Protein AF-A0A016XP16-F1 (afdb_monomer)

Structure (mmCIF, N/CA/C/O backbone):
data_AF-A0A016XP16-F1
#
_entry.id   AF-A0A016XP16-F1
#
loop_
_atom_site.group_PDB
_atom_site.id
_atom_site.type_symbol
_atom_site.label_atom_id
_atom_site.label_alt_id
_atom_site.label_comp_id
_atom_site.label_asym_id
_atom_site.label_entity_id
_atom_site.label_seq_id
_atom_site.pdbx_PDB_ins_code
_atom_site.Cartn_x
_atom_site.Cartn_y
_atom_site.Cartn_z
_atom_site.occupancy
_atom_site.B_iso_or_equiv
_atom_site.auth_seq_id
_atom_site.auth_comp_id
_atom_site.auth_asym_id
_atom_site.auth_atom_id
_atom_site.pdbx_PDB_model_num
ATOM 1 N N . MET A 1 1 ? 33.875 29.511 -21.854 1.00 37.03 1 MET A N 1
ATOM 2 C CA . MET A 1 1 ? 33.669 28.521 -20.773 1.00 37.03 1 MET A CA 1
ATOM 3 C C . MET A 1 1 ? 32.585 27.538 -21.221 1.00 37.03 1 MET A C 1
ATOM 5 O O . MET A 1 1 ? 31.411 27.873 -21.187 1.00 37.03 1 MET A O 1
ATOM 9 N N . LYS A 1 2 ? 32.975 26.387 -21.791 1.00 32.31 2 LYS A N 1
ATOM 10 C CA . LYS A 1 2 ? 32.042 25.373 -22.322 1.00 32.31 2 LYS A CA 1
ATOM 11 C C . LYS A 1 2 ? 31.479 24.552 -21.154 1.00 32.31 2 LYS A C 1
ATOM 13 O O . LYS A 1 2 ? 32.249 23.881 -20.474 1.00 32.31 2 LYS A O 1
ATOM 18 N N . ARG A 1 3 ? 30.160 24.594 -20.927 1.00 34.72 3 ARG A N 1
ATOM 19 C CA . ARG A 1 3 ? 29.467 23.642 -20.042 1.00 34.72 3 ARG A CA 1
ATOM 20 C C . ARG A 1 3 ? 29.520 22.267 -20.716 1.00 34.72 3 ARG A C 1
ATOM 22 O O . ARG A 1 3 ? 28.928 22.078 -21.775 1.00 34.72 3 ARG A O 1
ATOM 29 N N . ARG A 1 4 ? 30.324 21.353 -20.163 1.00 36.62 4 ARG A N 1
ATOM 30 C CA . ARG A 1 4 ? 30.391 19.947 -20.587 1.00 36.62 4 ARG A CA 1
ATOM 31 C C . ARG A 1 4 ? 29.059 19.278 -20.256 1.00 36.62 4 ARG A C 1
ATOM 33 O O . ARG A 1 4 ? 28.559 19.435 -19.147 1.00 36.62 4 ARG A O 1
ATOM 40 N N . GLY A 1 5 ? 28.510 18.585 -21.251 1.00 45.31 5 GLY A N 1
ATOM 41 C CA . GLY A 1 5 ? 27.232 17.892 -21.190 1.00 45.31 5 GLY A CA 1
ATOM 42 C C . GLY A 1 5 ? 27.186 16.870 -20.062 1.00 45.31 5 GLY A C 1
ATOM 43 O O . GLY A 1 5 ? 28.070 16.024 -19.940 1.00 45.31 5 GLY A O 1
ATOM 44 N N . LYS A 1 6 ? 26.130 16.967 -19.264 1.00 43.94 6 LYS A N 1
ATOM 45 C CA . LYS A 1 6 ? 25.770 16.021 -18.217 1.00 43.94 6 LYS A CA 1
ATOM 46 C C . LYS A 1 6 ? 24.285 15.714 -18.399 1.00 43.94 6 LYS A C 1
ATOM 48 O O . LYS A 1 6 ? 23.486 16.209 -17.632 1.00 43.94 6 LYS A O 1
ATOM 53 N N . ASP A 1 7 ? 23.906 15.066 -19.506 1.00 52.09 7 ASP A N 1
ATOM 54 C CA . ASP A 1 7 ? 22.475 15.011 -19.878 1.00 52.09 7 ASP A CA 1
ATOM 55 C C . ASP A 1 7 ? 22.020 13.802 -20.720 1.00 52.09 7 ASP A C 1
ATOM 57 O O . ASP A 1 7 ? 20.904 13.809 -21.232 1.00 52.09 7 ASP A O 1
ATOM 61 N N . LYS A 1 8 ? 22.823 12.740 -20.879 1.00 39.62 8 LYS A N 1
ATOM 62 C CA . LYS A 1 8 ? 22.335 11.522 -21.568 1.00 39.62 8 LYS A CA 1
ATOM 63 C C . LYS A 1 8 ? 22.544 10.224 -20.794 1.00 39.62 8 LYS A C 1
ATOM 65 O O . LYS A 1 8 ? 21.588 9.480 -20.647 1.00 39.62 8 LYS A O 1
ATOM 70 N N . LEU A 1 9 ? 23.731 10.004 -20.226 1.00 36.38 9 LEU A N 1
ATOM 71 C CA . LEU A 1 9 ? 24.032 8.756 -19.512 1.00 36.38 9 LEU A CA 1
ATOM 72 C C . LEU A 1 9 ? 23.280 8.614 -18.171 1.00 36.38 9 LEU A C 1
ATOM 74 O O . LEU A 1 9 ? 22.873 7.515 -17.820 1.00 36.38 9 LEU A O 1
ATOM 78 N N . ASP A 1 10 ? 23.057 9.720 -17.447 1.00 44.06 10 ASP A N 1
ATOM 79 C CA . ASP A 1 10 ? 22.345 9.703 -16.153 1.00 44.06 10 ASP A CA 1
ATOM 80 C C . ASP A 1 10 ? 20.847 9.366 -16.314 1.00 44.06 10 ASP A C 1
ATOM 82 O O . ASP A 1 10 ? 20.270 8.731 -15.442 1.00 44.06 10 ASP A O 1
ATOM 86 N N . ARG A 1 11 ? 20.220 9.721 -17.449 1.00 39.50 11 ARG A N 1
ATOM 87 C CA . ARG A 1 11 ? 18.807 9.380 -17.717 1.00 39.50 11 ARG A CA 1
ATOM 88 C C . ARG A 1 11 ? 18.615 7.909 -18.085 1.00 39.50 11 ARG A C 1
ATOM 90 O O . ARG A 1 11 ? 17.642 7.307 -17.659 1.00 39.50 11 ARG A O 1
ATOM 97 N N . GLU A 1 12 ? 19.558 7.323 -18.824 1.00 39.59 12 GLU A N 1
ATOM 98 C CA . GLU A 1 12 ? 19.512 5.896 -19.183 1.00 39.59 12 GLU A CA 1
ATOM 99 C C . GLU A 1 12 ? 19.673 4.968 -17.963 1.00 39.59 12 GLU A C 1
ATOM 101 O O . GLU A 1 12 ? 19.218 3.828 -17.999 1.00 39.59 12 GLU A O 1
ATOM 106 N N . LEU A 1 13 ? 20.299 5.444 -16.878 1.00 41.03 13 LEU A N 1
ATOM 107 C CA . LEU A 1 13 ? 20.457 4.689 -15.629 1.00 41.03 13 LEU A CA 1
ATOM 108 C C . LEU A 1 13 ? 19.234 4.787 -14.702 1.00 41.03 13 LEU A C 1
ATOM 110 O O . LEU A 1 13 ? 18.922 3.794 -14.042 1.00 41.03 13 LEU A O 1
ATOM 114 N N . ASP A 1 14 ? 18.537 5.930 -14.676 1.00 50.56 14 ASP A N 1
ATOM 115 C CA . ASP A 1 14 ? 17.273 6.092 -13.934 1.00 50.56 14 ASP A CA 1
ATOM 116 C C . ASP A 1 14 ? 16.141 5.238 -14.543 1.00 50.56 14 ASP A C 1
ATOM 118 O O . ASP A 1 14 ? 15.340 4.663 -13.806 1.00 50.56 14 ASP A O 1
ATOM 122 N N . ASP A 1 15 ? 16.124 5.062 -15.870 1.00 52.34 15 ASP A N 1
ATOM 123 C CA . ASP A 1 15 ? 15.113 4.259 -16.581 1.00 52.34 15 ASP A CA 1
ATOM 124 C C . ASP A 1 15 ? 15.332 2.730 -16.468 1.00 52.34 15 ASP A C 1
ATOM 126 O O . ASP A 1 15 ? 14.487 1.948 -16.903 1.00 52.34 15 ASP A O 1
ATOM 130 N N . ALA A 1 16 ? 16.446 2.271 -15.882 1.00 63.06 16 ALA A N 1
ATOM 131 C CA . ALA A 1 16 ? 16.818 0.850 -15.821 1.00 63.06 16 ALA A CA 1
ATOM 132 C C . ALA A 1 16 ? 16.452 0.147 -14.496 1.00 63.06 16 ALA A C 1
ATOM 134 O O . ALA A 1 16 ? 16.812 -1.022 -14.288 1.00 63.06 16 ALA A O 1
ATOM 135 N N . TYR A 1 17 ? 15.805 0.850 -13.560 1.00 68.50 17 TYR A N 1
ATOM 136 C CA . TYR A 1 17 ? 15.398 0.267 -12.284 1.00 68.50 17 TYR A CA 1
ATOM 137 C C . TYR A 1 17 ? 14.015 -0.385 -12.395 1.00 68.50 17 TYR A C 1
ATOM 139 O O . TYR A 1 17 ? 12.982 0.277 -12.334 1.00 68.50 17 TYR A O 1
ATOM 147 N N . GLU A 1 18 ? 14.004 -1.712 -12.499 1.00 77.38 18 GLU A N 1
ATOM 148 C CA . GLU A 1 18 ? 12.781 -2.512 -12.441 1.00 77.38 18 GLU A CA 1
ATOM 149 C C . GLU A 1 18 ? 12.634 -3.188 -11.074 1.00 77.38 18 GLU A C 1
ATOM 151 O O . GLU A 1 18 ? 13.570 -3.820 -10.564 1.00 77.38 18 GLU A O 1
ATOM 156 N N . VAL A 1 19 ? 11.442 -3.055 -10.487 1.00 77.69 19 VAL A N 1
ATOM 157 C CA . VAL A 1 19 ? 11.081 -3.682 -9.211 1.00 77.69 19 VAL A CA 1
ATOM 158 C C . VAL A 1 19 ? 10.713 -5.148 -9.437 1.00 77.69 19 VAL A C 1
ATOM 160 O O . VAL A 1 19 ? 9.814 -5.476 -10.207 1.00 77.69 19 VAL A O 1
ATOM 163 N N . ASP A 1 20 ? 11.370 -6.030 -8.696 1.00 79.00 20 ASP A N 1
ATOM 164 C CA . ASP A 1 20 ? 10.959 -7.406 -8.471 1.00 79.00 20 ASP A CA 1
ATOM 165 C C . ASP A 1 20 ? 9.806 -7.422 -7.456 1.00 79.00 20 ASP A C 1
ATOM 167 O O . ASP A 1 20 ? 9.987 -7.293 -6.239 1.00 79.00 20 ASP A O 1
ATOM 171 N N . TRP A 1 21 ? 8.587 -7.555 -7.976 1.00 76.06 21 TRP A N 1
ATOM 172 C CA . TRP A 1 21 ? 7.370 -7.530 -7.169 1.00 76.06 21 TRP A CA 1
ATOM 173 C C . TRP A 1 21 ? 7.256 -8.722 -6.213 1.00 76.06 21 TRP A C 1
ATOM 175 O O . TRP A 1 21 ? 6.687 -8.564 -5.137 1.00 76.06 21 TRP A O 1
ATOM 185 N N . GLY A 1 22 ? 7.858 -9.876 -6.527 1.00 74.50 22 GLY A N 1
ATOM 186 C CA . GLY A 1 22 ? 7.893 -11.017 -5.604 1.00 74.50 22 GLY A CA 1
ATOM 187 C C . GLY A 1 22 ? 8.722 -10.700 -4.357 1.00 74.50 22 GLY A C 1
ATOM 188 O O . GLY A 1 22 ? 8.297 -10.931 -3.224 1.00 74.50 22 GLY A O 1
ATOM 189 N N . LYS A 1 23 ? 9.876 -10.054 -4.547 1.00 80.44 23 LYS A N 1
ATOM 190 C CA . LYS A 1 23 ? 10.697 -9.547 -3.438 1.00 80.44 23 LYS A CA 1
ATOM 191 C C . LYS A 1 23 ? 10.004 -8.448 -2.640 1.00 80.44 23 LYS A C 1
ATOM 193 O O . LYS A 1 23 ? 10.123 -8.420 -1.415 1.00 80.44 23 LYS A O 1
ATOM 198 N N . PHE A 1 24 ? 9.265 -7.560 -3.304 1.00 83.31 24 PHE A N 1
ATOM 199 C CA . PHE A 1 24 ? 8.444 -6.561 -2.620 1.00 83.31 24 PHE A CA 1
ATOM 200 C C . PHE A 1 24 ? 7.399 -7.221 -1.711 1.00 83.31 24 PHE A C 1
ATOM 202 O O . PHE A 1 24 ? 7.320 -6.897 -0.524 1.00 83.31 24 PHE A O 1
ATOM 209 N N . LEU A 1 25 ? 6.654 -8.197 -2.235 1.00 78.06 25 LEU A N 1
ATOM 210 C CA . LEU A 1 25 ? 5.671 -8.952 -1.460 1.00 78.06 25 LEU A CA 1
ATOM 211 C C . LEU A 1 25 ? 6.312 -9.673 -0.272 1.00 78.06 25 LEU A C 1
ATOM 213 O O . LEU A 1 25 ? 5.764 -9.636 0.833 1.00 78.06 25 LEU A O 1
ATOM 217 N N . PHE A 1 26 ? 7.494 -10.264 -0.464 1.00 80.50 26 PHE A N 1
ATOM 218 C CA . PHE A 1 26 ? 8.262 -10.872 0.618 1.00 80.50 26 PHE A CA 1
ATOM 219 C C . PHE A 1 26 ? 8.615 -9.856 1.712 1.00 80.50 26 PHE A C 1
ATOM 221 O O . PHE A 1 26 ? 8.282 -10.090 2.870 1.00 80.50 26 PHE A O 1
ATOM 228 N N . VAL A 1 27 ? 9.189 -8.697 1.360 1.00 84.94 27 VAL A N 1
ATOM 229 C CA . VAL A 1 27 ? 9.515 -7.615 2.315 1.00 84.94 27 VAL A CA 1
ATOM 230 C C . VAL A 1 27 ? 8.292 -7.204 3.131 1.00 84.94 27 VAL A C 1
ATOM 232 O O . VAL A 1 27 ? 8.361 -7.110 4.361 1.00 84.94 27 VAL A O 1
ATOM 235 N N . VAL A 1 28 ? 7.160 -6.990 2.457 1.00 84.25 28 VAL A N 1
ATOM 236 C CA . VAL A 1 28 ? 5.909 -6.632 3.124 1.00 84.25 28 VAL A CA 1
ATOM 237 C C . VAL A 1 28 ? 5.506 -7.753 4.084 1.00 84.25 28 VAL A C 1
ATOM 239 O O . VAL A 1 28 ? 5.314 -7.479 5.267 1.00 84.25 28 VAL A O 1
ATOM 242 N N . LYS A 1 29 ? 5.439 -9.015 3.648 1.00 80.25 29 LYS A N 1
ATOM 243 C CA . LYS A 1 29 ? 5.023 -10.161 4.486 1.00 80.25 29 LYS A CA 1
ATOM 244 C C . LYS A 1 29 ? 5.955 -10.418 5.676 1.00 80.25 29 LYS A C 1
ATOM 246 O O . LYS A 1 29 ? 5.475 -10.717 6.770 1.00 80.25 29 LYS A O 1
ATOM 251 N N . SER A 1 30 ? 7.264 -10.245 5.499 1.00 83.12 30 SER A N 1
ATOM 252 C CA . SER A 1 30 ? 8.263 -10.451 6.553 1.00 83.12 30 SER A CA 1
ATOM 253 C C . SER A 1 30 ? 8.125 -9.459 7.710 1.00 83.12 30 SER A C 1
ATOM 255 O O . SER A 1 30 ? 8.479 -9.795 8.842 1.00 83.12 30 SER A O 1
ATOM 257 N N . LYS A 1 31 ? 7.562 -8.260 7.486 1.00 83.88 31 LYS A N 1
ATOM 258 C CA . LYS A 1 31 ? 7.278 -7.313 8.575 1.00 83.88 31 LYS A CA 1
ATOM 259 C C . LYS A 1 31 ? 6.189 -7.877 9.497 1.00 83.88 31 LYS A C 1
ATOM 261 O O . LYS A 1 31 ? 5.002 -7.855 9.173 1.00 83.88 31 LYS A O 1
ATOM 266 N N . GLY A 1 32 ? 6.610 -8.351 10.670 1.00 76.12 32 GLY A N 1
ATOM 267 C CA . GLY A 1 32 ? 5.724 -8.889 11.706 1.00 76.12 32 GLY A CA 1
ATOM 268 C C . GLY A 1 32 ? 5.196 -10.300 11.429 1.00 76.12 32 GLY A C 1
ATOM 269 O O . GLY A 1 32 ? 4.220 -10.689 12.060 1.00 76.12 32 GLY A O 1
ATOM 270 N N . ASN A 1 33 ? 5.816 -11.042 10.498 1.00 71.31 33 ASN A N 1
ATOM 271 C CA . ASN A 1 33 ? 5.434 -12.408 10.110 1.00 71.31 33 ASN A CA 1
ATOM 272 C C . ASN A 1 33 ? 3.925 -12.563 9.842 1.00 71.31 33 ASN A C 1
ATOM 274 O O . ASN A 1 33 ? 3.250 -13.436 10.392 1.00 71.31 33 ASN A O 1
ATOM 278 N N . ARG A 1 34 ? 3.376 -11.640 9.049 1.00 72.31 34 ARG A N 1
ATOM 279 C CA . ARG A 1 34 ? 1.931 -11.533 8.836 1.00 72.31 34 ARG A CA 1
ATOM 280 C C . ARG A 1 34 ? 1.429 -12.542 7.797 1.00 72.31 34 ARG A C 1
ATOM 282 O O . ARG A 1 34 ? 2.106 -12.757 6.788 1.00 72.31 34 ARG A O 1
ATOM 289 N N . PRO A 1 35 ? 0.224 -13.112 7.988 1.00 68.12 35 PRO A N 1
ATOM 290 C CA . PRO A 1 35 ? -0.439 -13.858 6.928 1.00 68.12 35 PRO A CA 1
ATOM 291 C C . PRO A 1 35 ? -0.804 -12.918 5.769 1.00 68.12 35 PRO A C 1
ATOM 293 O O . PRO A 1 35 ? -0.899 -11.698 5.940 1.00 68.12 35 PRO A O 1
ATOM 296 N N . LEU A 1 36 ? -1.027 -13.489 4.583 1.00 65.19 36 LEU A N 1
ATOM 297 C CA . LEU A 1 36 ? -1.683 -12.760 3.496 1.00 65.19 36 LEU A CA 1
ATOM 298 C C . LEU A 1 36 ? -3.070 -12.292 3.959 1.00 65.19 36 LEU A C 1
ATOM 300 O O . LEU A 1 36 ? -3.715 -12.949 4.780 1.00 65.19 36 LEU A O 1
ATOM 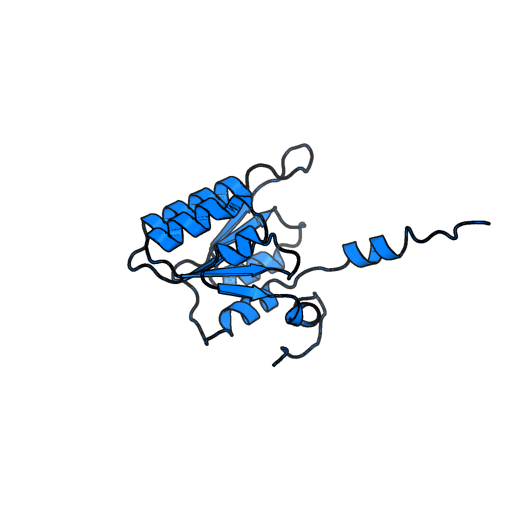304 N N . ALA A 1 37 ? -3.514 -11.141 3.450 1.00 60.75 37 ALA A N 1
ATOM 305 C CA . ALA A 1 37 ? -4.883 -10.692 3.672 1.00 60.75 37 ALA A CA 1
ATOM 306 C C . ALA A 1 37 ? -5.866 -11.767 3.184 1.00 60.75 37 ALA A C 1
ATOM 308 O O . ALA A 1 37 ? -5.543 -12.534 2.281 1.00 60.75 37 ALA A O 1
ATOM 309 N N . GLN A 1 38 ? -7.081 -11.790 3.738 1.00 56.62 38 GLN A N 1
ATOM 310 C CA . GLN A 1 38 ? -8.131 -12.697 3.260 1.00 56.62 38 GLN A CA 1
ATOM 311 C C . GLN A 1 38 ? -8.426 -12.490 1.760 1.00 56.62 38 GLN A C 1
ATOM 313 O O . GLN A 1 38 ? -8.800 -13.437 1.079 1.00 56.62 38 GLN A O 1
ATOM 318 N N . VAL A 1 39 ? -8.214 -11.265 1.256 1.00 58.00 39 VAL A N 1
ATOM 319 C CA . VAL A 1 39 ? -8.268 -10.905 -0.167 1.00 58.00 39 VAL A CA 1
ATOM 320 C C . VAL A 1 39 ? -7.111 -9.938 -0.472 1.00 58.00 39 VAL A C 1
ATOM 322 O O . VAL A 1 39 ? -7.268 -8.724 -0.308 1.00 58.00 39 VAL A O 1
ATOM 325 N N . PRO A 1 40 ? -5.914 -10.429 -0.828 1.00 64.31 40 PRO A N 1
ATOM 326 C CA . PRO A 1 40 ? -4.803 -9.566 -1.197 1.00 64.31 40 PRO A CA 1
ATOM 327 C C . PRO A 1 40 ? -4.991 -9.116 -2.651 1.00 64.31 40 PRO A C 1
ATOM 329 O O . PRO A 1 40 ? -5.158 -9.954 -3.529 1.00 64.31 40 PRO A O 1
ATOM 332 N N . VAL A 1 41 ? -5.014 -7.805 -2.913 1.00 63.59 41 VAL A N 1
ATOM 333 C CA . VAL A 1 41 ? -5.305 -7.26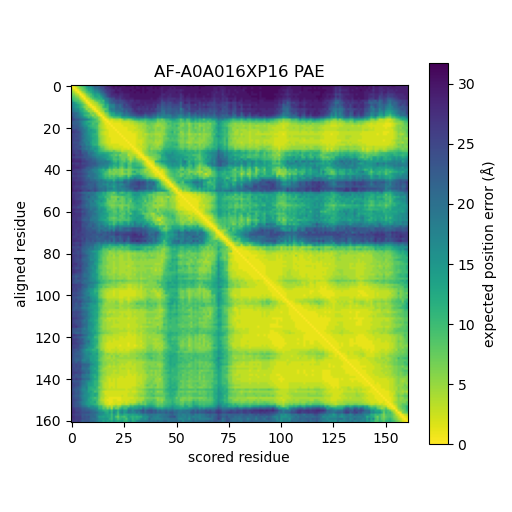4 -4.256 1.00 63.59 41 VAL A CA 1
ATOM 334 C C . VAL A 1 41 ? -4.141 -6.434 -4.752 1.00 63.59 41 VAL A C 1
ATOM 336 O O . VAL A 1 41 ? -3.656 -5.555 -4.037 1.00 63.59 41 VAL A O 1
ATOM 339 N N . LEU A 1 42 ? -3.707 -6.717 -5.977 1.00 65.38 42 LEU A N 1
ATOM 340 C CA . LEU A 1 42 ? -2.679 -5.949 -6.662 1.00 65.38 42 LEU A CA 1
ATOM 341 C C . LEU A 1 42 ? -3.278 -5.270 -7.893 1.00 65.38 42 LEU A C 1
ATOM 343 O O . LEU A 1 42 ? -3.902 -5.919 -8.733 1.00 65.38 42 LEU A O 1
ATOM 347 N N . TYR A 1 43 ? -3.048 -3.964 -7.997 1.00 63.56 43 TYR A N 1
ATOM 348 C CA . TYR A 1 43 ? -3.432 -3.155 -9.148 1.00 63.56 43 TYR A CA 1
ATOM 349 C C . TYR A 1 43 ? -2.190 -2.890 -9.985 1.00 63.56 43 TYR A C 1
ATOM 351 O O . TYR A 1 43 ? -1.129 -2.564 -9.449 1.00 63.56 43 TYR A O 1
ATOM 359 N N . GLY A 1 44 ? -2.325 -3.015 -11.298 1.00 59.19 44 GLY A N 1
ATOM 360 C CA . GLY A 1 44 ? -1.261 -2.665 -12.225 1.00 59.19 44 GLY A CA 1
ATOM 361 C C . GLY A 1 44 ? -1.792 -2.323 -13.603 1.00 59.19 44 GLY A C 1
ATOM 362 O O . GLY A 1 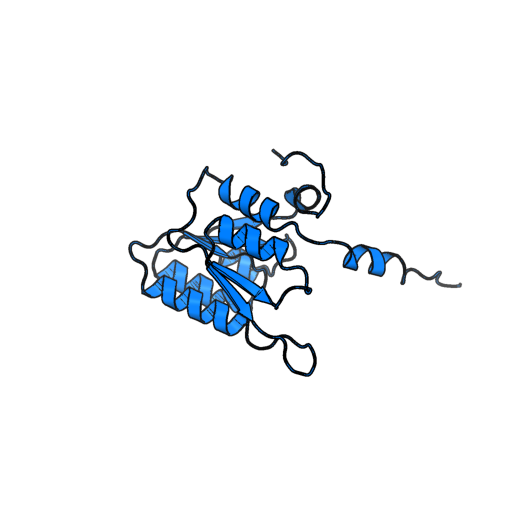44 ? -2.860 -2.786 -14.015 1.00 59.19 44 GLY A O 1
ATOM 363 N N . SER A 1 45 ? -1.022 -1.524 -14.341 1.00 53.84 45 SER A N 1
ATOM 364 C CA . SER A 1 45 ? -1.250 -1.387 -15.775 1.00 53.84 45 SER A CA 1
ATOM 365 C C . SER A 1 45 ? -0.805 -2.654 -16.501 1.00 53.84 45 SER A C 1
ATOM 367 O O . SER A 1 45 ? 0.108 -3.354 -16.052 1.00 53.84 45 SER A O 1
ATOM 369 N N . ARG A 1 46 ? -1.495 -2.969 -17.608 1.00 52.44 46 ARG A N 1
ATOM 370 C CA . ARG A 1 46 ? -1.249 -4.171 -18.416 1.00 52.44 46 ARG A CA 1
ATOM 371 C C . ARG A 1 46 ? 0.267 -4.389 -18.622 1.00 52.44 46 ARG A C 1
ATOM 373 O O . ARG A 1 46 ? 0.941 -3.451 -19.063 1.00 52.44 46 ARG A O 1
ATOM 380 N N . PRO A 1 47 ? 0.810 -5.580 -18.315 1.00 51.38 47 PRO A N 1
ATOM 381 C CA . PRO A 1 47 ? 2.241 -5.824 -18.443 1.00 51.38 47 PRO A CA 1
ATOM 382 C C . PRO A 1 47 ? 2.741 -5.790 -19.885 1.00 51.38 47 PRO A C 1
ATOM 384 O O . PRO A 1 47 ? 1.943 -5.890 -20.825 1.00 51.38 47 PRO A O 1
ATOM 387 N N . PRO A 1 48 ? 4.075 -5.745 -20.069 1.00 46.31 48 PRO A N 1
ATOM 388 C CA . PRO A 1 48 ? 4.696 -6.284 -21.272 1.00 46.31 48 PRO A CA 1
ATOM 389 C C . PRO A 1 48 ? 4.139 -7.693 -21.565 1.00 46.31 48 PRO A C 1
ATOM 391 O O . PRO A 1 48 ? 3.702 -8.374 -20.642 1.00 46.31 48 PRO A O 1
ATOM 394 N N . PRO A 1 49 ? 4.160 -8.173 -22.816 1.00 47.72 49 PRO A N 1
ATOM 395 C CA . PRO A 1 49 ? 3.570 -9.462 -23.200 1.00 47.72 49 PRO A CA 1
ATOM 396 C C . PRO A 1 49 ? 4.054 -10.697 -22.406 1.00 47.72 49 PRO A C 1
ATOM 398 O O . PRO A 1 49 ? 3.455 -11.763 -22.530 1.00 47.72 49 PRO A O 1
ATOM 401 N N . GLU A 1 50 ? 5.090 -10.575 -21.572 1.00 51.41 50 GLU A N 1
ATOM 402 C CA . GLU A 1 50 ? 5.572 -11.640 -20.692 1.00 51.41 50 GLU A CA 1
ATOM 403 C C . GLU A 1 50 ? 4.885 -11.612 -19.306 1.00 51.41 50 GLU A C 1
ATOM 405 O O . GLU A 1 50 ? 5.277 -10.910 -18.375 1.00 51.41 50 GLU A O 1
ATOM 410 N N . ASP A 1 51 ? 3.838 -12.432 -19.190 1.00 56.16 51 ASP A N 1
ATOM 411 C CA . ASP A 1 51 ? 2.854 -12.577 -18.095 1.00 56.16 51 ASP A CA 1
ATOM 412 C C . ASP A 1 51 ? 3.367 -13.350 -16.850 1.00 56.16 51 ASP A C 1
ATOM 414 O O . ASP A 1 51 ? 2.624 -13.644 -15.913 1.00 56.16 51 ASP A O 1
ATOM 418 N N . THR A 1 52 ? 4.655 -13.705 -16.792 1.00 59.38 52 THR A N 1
ATOM 419 C CA . THR A 1 52 ? 5.176 -14.609 -15.743 1.00 59.38 52 THR A CA 1
ATOM 420 C C . THR A 1 52 ? 5.162 -13.996 -14.338 1.00 59.38 52 THR A C 1
ATOM 422 O O . THR A 1 52 ? 4.994 -14.717 -13.355 1.00 59.38 52 THR A O 1
ATOM 425 N N . ILE A 1 53 ? 5.285 -12.669 -14.226 1.00 62.38 53 ILE A N 1
ATOM 426 C CA . ILE A 1 53 ? 5.227 -11.941 -12.949 1.00 62.38 53 ILE A CA 1
ATOM 427 C C . ILE A 1 53 ? 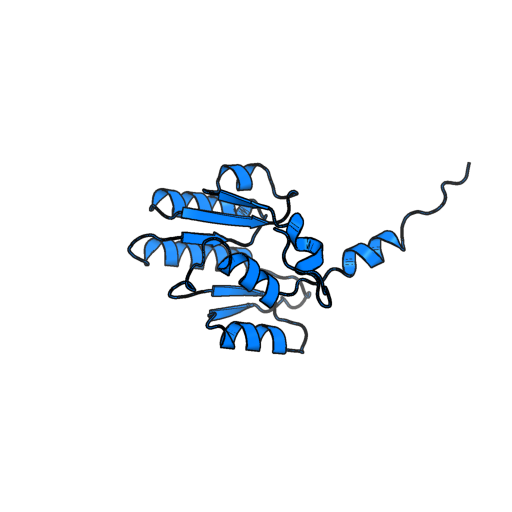3.815 -11.999 -12.360 1.00 62.38 53 ILE A C 1
ATOM 429 O O . ILE A 1 53 ? 3.643 -12.339 -11.192 1.00 62.38 53 ILE A O 1
ATOM 433 N N . TRP A 1 54 ? 2.794 -11.715 -13.167 1.00 65.81 54 TRP A N 1
ATOM 434 C CA . TRP A 1 54 ? 1.406 -11.716 -12.703 1.00 65.81 54 TRP A CA 1
ATOM 435 C C . TRP A 1 54 ? 0.907 -13.114 -12.418 1.00 65.81 54 TRP A C 1
ATOM 437 O O . TRP A 1 54 ? 0.152 -13.296 -11.468 1.00 65.81 54 TRP A O 1
ATOM 447 N N . GLN A 1 55 ? 1.372 -14.101 -13.185 1.00 64.38 55 GLN A N 1
ATOM 448 C CA . GLN A 1 55 ? 1.074 -15.489 -12.884 1.00 64.38 55 GLN A CA 1
ATOM 449 C C . GLN A 1 55 ? 1.622 -15.890 -11.513 1.00 64.38 55 GLN A C 1
ATOM 451 O O . GLN A 1 55 ? 0.865 -16.406 -10.703 1.00 64.38 55 GLN A O 1
ATOM 456 N N . ARG A 1 56 ? 2.875 -15.541 -11.192 1.00 65.38 56 ARG A N 1
ATOM 457 C CA . ARG A 1 56 ? 3.437 -15.786 -9.852 1.00 65.38 56 ARG A CA 1
ATOM 458 C C . ARG A 1 56 ? 2.657 -15.078 -8.748 1.00 65.38 56 ARG A C 1
ATOM 460 O O . ARG A 1 56 ? 2.427 -15.657 -7.696 1.00 65.38 56 ARG A O 1
ATOM 467 N N . ILE A 1 57 ? 2.221 -13.845 -8.990 1.00 65.62 57 ILE A N 1
ATOM 468 C CA . ILE A 1 57 ? 1.430 -13.072 -8.024 1.00 65.62 57 ILE A CA 1
ATOM 469 C C . ILE A 1 57 ? 0.059 -13.727 -7.787 1.00 65.62 57 ILE A C 1
ATOM 471 O O . ILE A 1 57 ? -0.380 -13.839 -6.642 1.00 65.62 57 ILE A O 1
ATOM 475 N N . ARG A 1 58 ? -0.589 -14.229 -8.846 1.00 68.81 58 ARG A N 1
ATOM 476 C CA . ARG A 1 58 ? -1.817 -15.033 -8.737 1.00 68.81 58 ARG A CA 1
ATOM 477 C C . ARG A 1 58 ? -1.571 -16.349 -7.995 1.00 68.81 58 ARG A C 1
ATOM 479 O O . ARG A 1 58 ? -2.356 -16.688 -7.116 1.00 68.81 58 ARG A O 1
ATOM 486 N N . ASP A 1 59 ? -0.475 -17.048 -8.291 1.00 69.19 59 ASP A N 1
ATOM 487 C CA . ASP A 1 59 ? -0.093 -18.304 -7.627 1.00 69.19 59 ASP A CA 1
ATOM 488 C C . ASP A 1 59 ? 0.199 -18.093 -6.124 1.00 69.19 59 ASP A C 1
ATOM 490 O O . ASP A 1 59 ? -0.041 -18.982 -5.308 1.00 69.19 59 ASP A O 1
ATOM 494 N N . GLU A 1 60 ? 0.649 -16.895 -5.734 1.00 65.38 60 GLU A N 1
ATOM 495 C CA . GLU A 1 60 ? 0.782 -16.471 -4.332 1.00 65.38 60 GLU A CA 1
ATOM 496 C C . GLU A 1 60 ? -0.554 -16.090 -3.660 1.00 65.38 60 GLU A C 1
ATOM 498 O O . GLU A 1 60 ? -0.574 -15.808 -2.460 1.00 65.38 60 GLU A O 1
ATOM 503 N N . GLY A 1 61 ? -1.669 -16.112 -4.398 1.00 63.53 61 GLY A N 1
ATOM 504 C CA . GLY A 1 61 ? -3.029 -15.917 -3.887 1.00 63.53 61 GLY A CA 1
ATOM 505 C C . GLY A 1 61 ? -3.594 -14.504 -4.037 1.00 63.53 61 GLY A C 1
ATOM 506 O O . GLY A 1 61 ? -4.605 -14.202 -3.404 1.00 63.53 61 GLY A O 1
ATOM 507 N N . PHE A 1 62 ? -2.965 -13.629 -4.831 1.00 65.88 62 PHE A N 1
ATOM 508 C CA . PHE A 1 62 ? -3.476 -12.277 -5.076 1.00 65.88 62 PHE A CA 1
ATOM 509 C C . PHE A 1 62 ? -4.579 -12.256 -6.135 1.00 65.88 62 PHE A C 1
ATOM 511 O O . PHE A 1 62 ? -4.451 -12.859 -7.201 1.00 65.88 62 PHE A O 1
ATOM 518 N N . ASP A 1 63 ? -5.617 -11.462 -5.875 1.00 63.16 63 ASP A N 1
ATOM 519 C CA . ASP A 1 63 ? -6.531 -10.990 -6.909 1.00 63.16 63 ASP A CA 1
ATOM 520 C C . ASP A 1 63 ? -5.834 -9.873 -7.697 1.00 63.16 63 ASP A C 1
ATOM 522 O O . ASP A 1 63 ? -5.485 -8.817 -7.159 1.00 63.16 63 ASP A O 1
ATOM 526 N N . VAL A 1 64 ? -5.551 -10.133 -8.970 1.00 62.81 64 VAL A N 1
ATOM 527 C CA . VAL A 1 64 ? -4.827 -9.202 -9.836 1.00 62.81 64 VAL A CA 1
ATOM 528 C C . VAL A 1 64 ? -5.830 -8.477 -10.718 1.00 62.81 64 VAL A C 1
ATOM 530 O O . VAL A 1 64 ? -6.404 -9.071 -11.632 1.00 62.81 64 VAL A O 1
ATOM 533 N N . LYS A 1 65 ? -5.981 -7.169 -10.498 1.00 63.34 65 LYS A N 1
ATOM 534 C CA . LYS A 1 65 ? -6.802 -6.301 -11.347 1.00 63.34 65 LYS A CA 1
ATOM 535 C C . LYS A 1 65 ? -5.908 -5.544 -12.329 1.00 63.34 65 LYS A C 1
ATOM 537 O O . LYS A 1 65 ? -5.159 -4.647 -11.940 1.00 63.34 65 LYS A O 1
ATOM 542 N N . LEU A 1 66 ? -5.981 -5.933 -13.605 1.00 59.97 66 LEU A N 1
ATOM 543 C CA . LEU A 1 66 ? -5.245 -5.304 -14.707 1.00 59.97 66 LEU A CA 1
ATOM 544 C C . LEU A 1 66 ? -6.135 -4.317 -15.462 1.00 59.97 66 LEU A C 1
ATOM 546 O O . LEU A 1 66 ? -7.278 -4.634 -15.789 1.00 59.97 66 LEU A O 1
ATOM 550 N N . PHE A 1 67 ? -5.578 -3.157 -15.805 1.00 58.69 67 PHE A N 1
ATOM 551 C CA . PHE A 1 67 ? -6.274 -2.128 -16.578 1.00 58.69 67 PHE A CA 1
ATOM 552 C C . PHE A 1 67 ? -5.590 -1.870 -17.920 1.00 58.69 67 PHE A C 1
ATOM 554 O O . PHE A 1 67 ? -4.358 -1.810 -18.018 1.00 58.69 67 PHE A O 1
ATOM 561 N N . ASP A 1 68 ? -6.407 -1.685 -18.958 1.00 49.56 68 ASP A N 1
ATOM 562 C CA . ASP A 1 68 ? -5.940 -1.353 -20.300 1.00 49.56 68 ASP A CA 1
ATOM 563 C C . ASP A 1 68 ? -5.490 0.113 -20.388 1.00 49.56 68 ASP A C 1
ATOM 565 O O . ASP A 1 68 ? -6.147 1.035 -19.897 1.00 49.56 68 ASP A O 1
ATOM 569 N N . ARG A 1 69 ? -4.364 0.349 -21.070 1.00 52.47 69 ARG A N 1
ATOM 570 C CA . ARG A 1 69 ? -3.933 1.703 -21.445 1.00 52.47 69 ARG A CA 1
ATOM 571 C C . ARG A 1 69 ? -4.813 2.210 -22.588 1.00 52.47 69 ARG A C 1
ATOM 573 O O . ARG A 1 69 ? -5.216 1.441 -23.458 1.00 52.47 69 ARG A O 1
ATOM 580 N N . ASN A 1 70 ? -5.112 3.510 -22.617 1.00 50.31 70 ASN A N 1
ATOM 581 C CA . ASN A 1 70 ? -5.930 4.071 -23.695 1.00 50.31 70 ASN A CA 1
ATOM 582 C C . ASN A 1 70 ? -5.196 4.042 -25.055 1.00 50.31 70 ASN A C 1
ATOM 584 O O . ASN A 1 70 ? -3.997 3.793 -25.129 1.00 50.31 70 ASN A O 1
ATOM 588 N N . ILE A 1 71 ? -5.909 4.377 -26.138 1.00 39.59 71 ILE A N 1
ATOM 589 C CA . ILE A 1 71 ? -5.434 4.361 -27.543 1.00 39.59 71 ILE A CA 1
ATOM 590 C C . ILE A 1 71 ? -4.178 5.242 -27.767 1.00 39.59 71 ILE A C 1
ATOM 592 O O . ILE A 1 71 ? -3.469 5.099 -28.756 1.00 39.59 71 ILE A O 1
ATOM 596 N N . ARG A 1 72 ? -3.867 6.156 -26.836 1.00 48.72 72 ARG A N 1
ATOM 597 C CA . ARG A 1 72 ? -2.659 7.001 -26.841 1.00 48.72 72 ARG A CA 1
ATOM 598 C C . ARG A 1 72 ? -1.541 6.460 -25.940 1.00 48.72 72 ARG A C 1
ATOM 600 O O . ARG A 1 72 ? -0.625 7.207 -25.608 1.00 48.72 72 ARG A O 1
ATOM 607 N N . ASN A 1 73 ? -1.642 5.204 -25.508 1.00 54.06 73 ASN A N 1
ATOM 608 C CA . ASN A 1 73 ? -0.766 4.554 -24.533 1.00 54.06 73 ASN A CA 1
ATOM 609 C C . ASN A 1 73 ? -0.647 5.327 -23.202 1.00 54.06 73 ASN A C 1
ATOM 611 O O . ASN A 1 73 ? 0.335 5.184 -22.47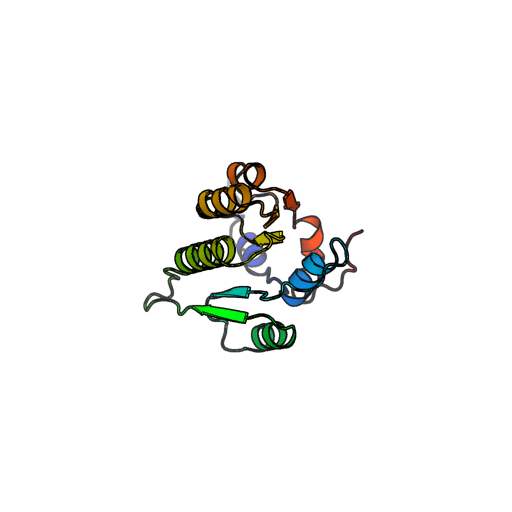8 1.00 54.06 73 ASN A O 1
ATOM 615 N N . LYS A 1 74 ? -1.642 6.171 -22.884 1.00 48.31 74 LYS A N 1
ATOM 616 C CA . LYS A 1 74 ? -1.747 6.851 -21.592 1.00 48.31 74 LYS A CA 1
ATOM 617 C C . LYS A 1 74 ? -2.669 6.050 -20.688 1.00 48.31 74 LYS A C 1
ATOM 619 O O . LYS A 1 74 ? -3.787 5.697 -21.060 1.00 48.31 74 LYS A O 1
ATOM 624 N N . GLU A 1 75 ? -2.198 5.779 -19.489 1.00 53.97 75 GLU A N 1
ATOM 625 C CA . GLU A 1 75 ? -3.013 5.222 -18.420 1.00 53.97 75 GLU A CA 1
ATOM 626 C C . GLU A 1 75 ? -4.123 6.223 -18.058 1.00 53.97 75 GLU A C 1
ATOM 628 O O . GLU A 1 75 ? -3.892 7.435 -18.026 1.00 53.97 75 GLU A O 1
ATOM 633 N N . LYS A 1 76 ? -5.363 5.752 -17.887 1.00 55.94 76 LYS A N 1
ATOM 634 C CA . LYS A 1 76 ? -6.481 6.600 -17.457 1.00 55.94 76 LYS A CA 1
ATOM 635 C C . LYS A 1 76 ? -7.424 5.776 -16.586 1.00 55.94 76 LYS A C 1
ATOM 637 O O . LYS A 1 76 ? -8.054 4.859 -17.094 1.00 55.94 76 LYS A O 1
ATOM 642 N N . GLY A 1 77 ? -7.544 6.141 -15.310 1.00 61.50 77 GLY A N 1
ATOM 643 C CA . GLY A 1 77 ? -8.575 5.618 -14.405 1.00 61.50 77 GLY A CA 1
ATOM 644 C C . GLY A 1 77 ? -8.130 4.557 -13.395 1.00 61.50 77 GLY A C 1
ATOM 645 O O . GLY A 1 77 ? -8.943 4.203 -12.550 1.00 61.50 77 GLY A O 1
ATOM 646 N N . VAL A 1 78 ? -6.874 4.098 -13.423 1.00 69.00 78 VAL A N 1
ATOM 647 C CA . VAL A 1 78 ? -6.369 3.089 -12.468 1.00 69.00 78 VAL A CA 1
ATOM 648 C C . VAL A 1 78 ? -6.391 3.613 -11.034 1.00 69.00 78 VAL A C 1
ATOM 650 O O . VAL A 1 78 ? -6.896 2.928 -10.149 1.00 69.00 78 VAL A O 1
ATOM 653 N N . ASP A 1 79 ? -5.956 4.858 -10.814 1.00 72.25 79 ASP A N 1
ATOM 654 C CA . ASP A 1 79 ? -5.953 5.468 -9.477 1.00 72.25 79 ASP A CA 1
ATOM 655 C C . ASP A 1 79 ? -7.366 5.614 -8.902 1.00 72.25 79 ASP A C 1
ATOM 657 O O . ASP A 1 79 ? -7.599 5.356 -7.720 1.00 72.25 79 ASP A O 1
ATOM 661 N N . MET A 1 80 ? -8.327 5.980 -9.759 1.00 78.62 80 MET A N 1
ATOM 662 C CA . MET A 1 80 ? -9.732 6.119 -9.376 1.00 78.62 80 MET A CA 1
ATOM 663 C C . MET A 1 80 ? -10.328 4.763 -8.994 1.00 78.62 80 MET A C 1
ATOM 665 O O . MET A 1 80 ? -10.945 4.654 -7.937 1.00 78.62 80 MET A O 1
ATOM 669 N N . GLU A 1 81 ? -10.128 3.730 -9.815 1.00 78.12 81 GLU A N 1
ATOM 670 C CA . GLU A 1 81 ? -10.660 2.394 -9.532 1.00 78.12 81 GLU A CA 1
ATOM 671 C C . GLU A 1 81 ? -10.023 1.794 -8.274 1.00 78.12 81 GLU A C 1
ATOM 673 O O . GLU A 1 81 ? -10.732 1.288 -7.405 1.00 78.12 81 GLU A O 1
ATOM 678 N N . MET A 1 82 ? -8.698 1.919 -8.122 1.00 80.88 82 MET A N 1
ATOM 679 C CA . MET A 1 82 ? -7.999 1.488 -6.911 1.00 80.88 82 MET A CA 1
ATOM 680 C C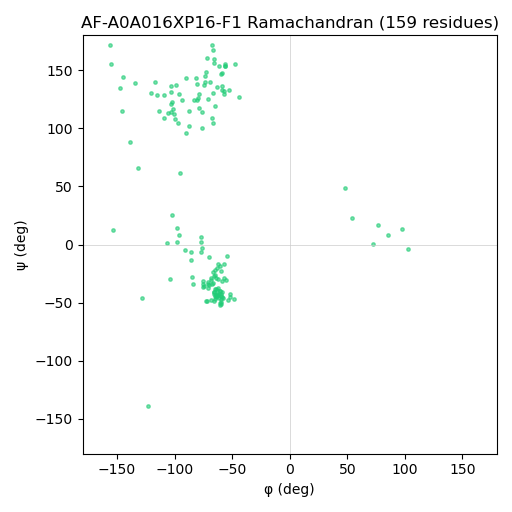 . MET A 1 82 ? -8.545 2.212 -5.677 1.00 80.88 82 MET A C 1
ATOM 682 O O . MET A 1 82 ? -8.820 1.579 -4.659 1.00 80.88 82 MET A O 1
ATOM 686 N N . GLY A 1 83 ? -8.747 3.529 -5.762 1.00 83.00 83 GLY A N 1
ATOM 687 C CA . GLY A 1 83 ? -9.340 4.306 -4.678 1.00 83.00 83 GLY A CA 1
ATOM 688 C C . GLY A 1 83 ? -10.752 3.838 -4.315 1.00 83.00 83 GLY A C 1
ATOM 689 O O . GLY A 1 83 ? -11.056 3.681 -3.130 1.00 83.00 83 GLY A O 1
ATOM 690 N N . MET A 1 84 ? -11.599 3.580 -5.315 1.00 84.56 84 MET A N 1
ATOM 691 C CA . MET A 1 84 ? -12.976 3.115 -5.118 1.00 84.56 84 MET A CA 1
ATOM 692 C C . MET A 1 84 ? -13.025 1.724 -4.482 1.00 84.56 84 MET A C 1
ATOM 694 O O . MET A 1 84 ? -13.717 1.540 -3.483 1.00 84.56 84 MET A O 1
ATOM 698 N N . ASP A 1 85 ? -12.236 0.777 -4.985 1.00 83.38 85 ASP A N 1
ATOM 699 C CA . ASP A 1 85 ? -12.223 -0.606 -4.503 1.00 83.38 85 ASP A CA 1
ATOM 700 C C . ASP A 1 85 ? -11.582 -0.723 -3.102 1.00 83.38 85 ASP A C 1
ATOM 702 O O . ASP A 1 85 ? -12.014 -1.512 -2.258 1.00 83.38 85 ASP A O 1
ATOM 706 N N . VAL A 1 86 ? -10.596 0.125 -2.772 1.00 84.19 86 VAL A N 1
ATOM 707 C CA . VAL A 1 86 ? -10.109 0.243 -1.384 1.00 84.19 86 VAL A CA 1
ATOM 708 C C . VAL A 1 86 ? -11.211 0.772 -0.463 1.00 84.19 86 VAL A C 1
ATOM 710 O O . VAL A 1 86 ? -11.406 0.226 0.624 1.00 84.19 86 VAL A O 1
ATOM 713 N N . VAL A 1 87 ? -11.946 1.811 -0.873 1.00 86.56 87 VAL A N 1
ATOM 714 C CA . VAL A 1 87 ? -13.049 2.364 -0.070 1.00 86.56 87 VAL A CA 1
ATOM 715 C C . VAL A 1 87 ? -14.168 1.338 0.117 1.00 86.56 87 VAL A C 1
ATOM 717 O O . VAL A 1 87 ? -14.657 1.190 1.236 1.00 86.56 87 VAL A O 1
ATOM 720 N N . GLU A 1 88 ? -14.543 0.598 -0.925 1.00 87.88 88 GLU A N 1
ATOM 721 C CA . GLU A 1 88 ? -15.556 -0.458 -0.845 1.00 87.88 88 GLU A CA 1
ATOM 722 C C . GLU A 1 88 ? -15.150 -1.549 0.153 1.00 87.88 88 GLU A C 1
ATOM 724 O O . GLU A 1 88 ? -15.927 -1.882 1.054 1.00 87.88 88 GLU A O 1
ATOM 729 N N . ARG A 1 89 ? -13.902 -2.038 0.093 1.00 83.88 89 ARG A N 1
ATOM 730 C CA . ARG A 1 89 ? -13.391 -3.023 1.064 1.00 83.88 89 ARG A CA 1
ATOM 731 C C . ARG A 1 89 ? -13.361 -2.485 2.487 1.00 83.88 89 ARG A C 1
ATOM 733 O O . ARG A 1 89 ? -13.790 -3.168 3.410 1.00 83.88 89 ARG A O 1
ATOM 740 N N . VAL A 1 90 ? -12.903 -1.248 2.670 1.00 86.81 90 VAL A N 1
ATOM 741 C CA . VAL A 1 90 ? -12.876 -0.580 3.981 1.00 86.81 90 VAL A CA 1
ATOM 742 C C . VAL A 1 90 ? -14.274 -0.480 4.603 1.00 86.81 90 VAL A C 1
ATOM 744 O O . VAL A 1 90 ? -14.393 -0.495 5.830 1.00 86.81 90 VAL A O 1
ATOM 747 N N . LEU A 1 91 ? -15.319 -0.359 3.778 1.00 86.25 91 LEU A N 1
ATOM 748 C CA . LEU A 1 91 ? -16.712 -0.261 4.218 1.00 86.25 91 LEU A CA 1
ATOM 749 C C . LEU A 1 91 ? -17.384 -1.620 4.457 1.00 86.25 91 LEU A C 1
ATOM 751 O O . LEU A 1 91 ? -18.308 -1.683 5.265 1.00 86.25 91 LEU A O 1
ATOM 755 N N . THR A 1 92 ? -16.953 -2.671 3.760 1.00 86.56 92 THR A N 1
ATOM 756 C CA . THR A 1 92 ? -17.627 -3.984 3.743 1.00 86.56 92 THR A CA 1
ATOM 757 C C . THR A 1 92 ? -16.929 -5.050 4.583 1.00 86.56 92 THR A C 1
ATOM 759 O O . THR A 1 92 ? -17.596 -5.934 5.117 1.00 86.56 92 THR A O 1
ATOM 762 N N . VAL A 1 93 ? -15.604 -4.980 4.739 1.00 83.38 93 VAL A N 1
ATOM 763 C CA . VAL A 1 93 ? -14.832 -5.968 5.501 1.00 83.38 93 VAL A CA 1
ATOM 764 C C . VAL A 1 93 ? -14.867 -5.635 6.992 1.00 83.38 93 VAL A C 1
ATOM 766 O O . VAL A 1 93 ? -14.466 -4.552 7.422 1.00 83.38 93 VAL A O 1
ATOM 769 N N . THR A 1 94 ? -15.314 -6.604 7.792 1.00 81.62 94 THR A N 1
ATOM 770 C CA . THR A 1 94 ? -15.368 -6.520 9.256 1.00 81.62 94 THR A CA 1
ATOM 771 C C . THR A 1 94 ? -14.823 -7.804 9.898 1.00 81.62 94 THR A C 1
ATOM 773 O O . THR A 1 94 ? -15.189 -8.885 9.436 1.00 81.62 94 THR A O 1
ATOM 776 N N . PRO A 1 95 ? -14.029 -7.729 10.984 1.00 86.44 95 PRO A N 1
ATOM 777 C CA . PRO A 1 95 ? -13.583 -6.508 11.655 1.00 86.44 95 PRO A CA 1
ATOM 778 C C . PRO A 1 95 ? -12.541 -5.739 10.831 1.00 86.44 95 PRO A C 1
ATOM 780 O O . PRO A 1 95 ? -11.907 -6.293 9.934 1.00 86.44 95 PRO A O 1
ATOM 783 N N . ALA A 1 96 ? -12.368 -4.452 11.146 1.00 86.75 96 ALA A N 1
ATOM 784 C CA . ALA A 1 96 ? -11.319 -3.647 10.534 1.00 86.75 96 ALA A CA 1
ATOM 785 C C . ALA A 1 96 ? -9.945 -4.270 10.816 1.00 86.75 96 ALA A C 1
ATOM 787 O O . ALA A 1 96 ? -9.660 -4.709 11.933 1.00 86.75 96 ALA A O 1
ATOM 788 N N . GLY A 1 97 ? -9.103 -4.310 9.787 1.00 86.00 97 GLY A N 1
ATOM 789 C CA . GLY A 1 97 ? -7.779 -4.907 9.858 1.00 86.00 97 GLY A CA 1
ATOM 790 C C . GLY A 1 97 ? -6.686 -3.918 9.486 1.00 86.00 97 GLY A C 1
ATOM 791 O O . GLY A 1 97 ? -6.700 -2.739 9.853 1.00 86.00 97 GLY A O 1
ATOM 792 N N . LYS A 1 98 ? -5.718 -4.421 8.726 1.00 86.56 98 LYS A N 1
ATOM 793 C CA . LYS A 1 98 ? -4.599 -3.646 8.208 1.00 86.56 98 LYS A CA 1
ATOM 794 C C . LYS A 1 98 ? -4.742 -3.462 6.702 1.00 86.56 98 LYS A C 1
ATOM 796 O O . LYS A 1 98 ? -4.906 -4.441 5.981 1.00 86.56 98 LYS A O 1
ATOM 801 N N . LEU A 1 99 ? -4.640 -2.218 6.248 1.00 87.88 99 LEU A N 1
ATOM 802 C CA . LEU A 1 99 ? -4.577 -1.858 4.835 1.00 87.88 99 LEU A CA 1
ATOM 803 C C . LEU A 1 99 ? -3.124 -1.530 4.487 1.00 87.88 99 LEU A C 1
ATOM 805 O O . LEU A 1 99 ? -2.541 -0.632 5.089 1.00 87.88 99 LEU A O 1
ATOM 809 N N . VAL A 1 100 ? -2.544 -2.252 3.530 1.00 87.19 100 VAL A N 1
ATOM 810 C CA . VAL A 1 100 ? -1.209 -1.960 2.993 1.00 87.19 100 VAL A CA 1
ATOM 811 C C . VAL A 1 100 ? -1.381 -1.258 1.652 1.00 87.19 100 VAL A C 1
ATOM 813 O O . VAL A 1 100 ? -1.925 -1.845 0.721 1.00 87.19 100 VAL A O 1
ATOM 816 N N . LEU A 1 101 ? -0.926 -0.011 1.561 1.00 88.00 101 LEU A N 1
ATOM 817 C CA . LEU A 1 101 ? -0.976 0.804 0.353 1.00 88.00 101 LEU A CA 1
ATOM 818 C C . LEU A 1 101 ? 0.447 1.065 -0.152 1.00 88.00 101 LEU A C 1
ATOM 820 O O . LEU A 1 101 ? 1.232 1.747 0.501 1.00 88.00 101 LEU A O 1
ATOM 824 N N . ALA A 1 102 ? 0.779 0.542 -1.328 1.00 86.44 102 ALA A N 1
ATOM 825 C CA . ALA A 1 102 ? 2.083 0.724 -1.961 1.00 86.44 102 ALA A CA 1
ATOM 826 C C . ALA A 1 102 ? 2.054 1.891 -2.965 1.00 86.44 102 ALA A C 1
ATOM 828 O O . ALA A 1 102 ? 2.213 1.692 -4.165 1.00 86.44 102 ALA A O 1
ATOM 829 N N . CYS A 1 103 ? 1.768 3.105 -2.487 1.00 83.50 103 CYS A N 1
ATOM 830 C CA . CYS A 1 103 ? 1.623 4.295 -3.327 1.00 83.50 103 CYS A CA 1
ATOM 831 C C . CYS A 1 103 ? 2.150 5.545 -2.610 1.00 83.50 103 CYS A C 1
ATOM 833 O O . CYS A 1 103 ? 1.998 5.677 -1.396 1.00 83.50 103 CYS A O 1
ATOM 835 N N . GLY A 1 104 ? 2.765 6.460 -3.362 1.00 79.31 104 GLY A N 1
ATOM 836 C CA . GLY A 1 104 ? 3.264 7.747 -2.866 1.00 79.31 104 GLY A CA 1
ATOM 837 C C . GLY A 1 104 ? 2.436 8.958 -3.289 1.00 79.31 104 GLY A C 1
ATOM 838 O O . GLY A 1 104 ? 2.818 10.082 -2.960 1.00 79.31 104 GLY A O 1
ATOM 839 N N . ASP A 1 105 ? 1.344 8.742 -4.024 1.00 81.94 105 ASP A N 1
ATOM 840 C CA . ASP A 1 105 ? 0.509 9.805 -4.576 1.00 81.94 105 ASP A CA 1
ATOM 841 C C . ASP A 1 105 ? -0.426 10.401 -3.509 1.00 81.94 105 ASP A C 1
ATOM 843 O O . ASP A 1 105 ? -1.139 9.693 -2.789 1.00 81.94 105 ASP A O 1
ATOM 847 N N . ALA A 1 106 ? -0.420 11.731 -3.412 1.00 85.44 106 ALA A N 1
ATOM 848 C CA . ALA A 1 106 ? -1.245 12.488 -2.482 1.00 85.44 106 ALA A CA 1
ATOM 849 C C . ALA A 1 106 ? -2.752 12.325 -2.754 1.00 85.44 106 ALA A C 1
ATOM 851 O O . ALA A 1 106 ? -3.550 12.502 -1.829 1.00 85.44 106 ALA A O 1
ATOM 852 N N . ASP A 1 107 ? -3.145 11.912 -3.961 1.00 86.81 107 ASP A N 1
ATOM 853 C CA . ASP A 1 107 ? -4.544 11.643 -4.307 1.00 86.81 107 ASP A CA 1
ATOM 854 C C . ASP A 1 107 ? -5.161 10.494 -3.480 1.00 86.81 107 ASP A C 1
ATOM 856 O O . ASP A 1 107 ? -6.384 10.415 -3.343 1.00 86.81 107 ASP A O 1
ATOM 860 N N . PH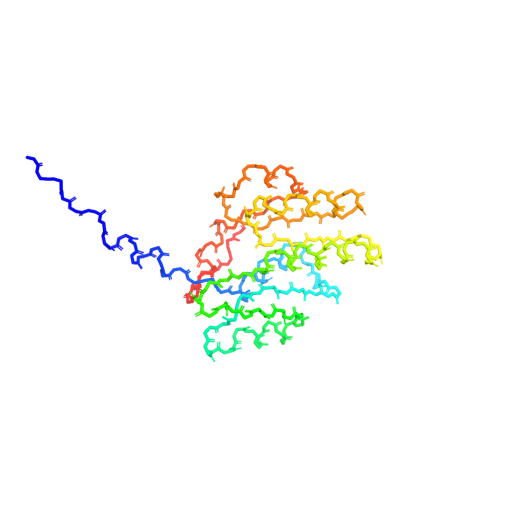E A 1 108 ? -4.345 9.661 -2.815 1.00 88.62 108 PHE A N 1
ATOM 861 C CA . PHE A 1 108 ? -4.821 8.613 -1.899 1.00 88.62 108 PHE A CA 1
ATOM 862 C C . PHE A 1 108 ? -5.061 9.078 -0.457 1.00 88.62 108 PHE A C 1
ATOM 864 O O . PHE A 1 108 ? -5.634 8.327 0.337 1.00 88.62 108 PHE A O 1
ATOM 871 N N . ILE A 1 109 ? -4.708 10.314 -0.090 1.00 92.31 109 ILE A N 1
ATOM 872 C CA . ILE A 1 109 ? -4.959 10.863 1.259 1.00 92.31 109 ILE A CA 1
ATOM 873 C C . ILE A 1 109 ? -6.434 10.710 1.688 1.00 92.31 109 ILE A C 1
ATOM 875 O O . ILE A 1 109 ? -6.685 10.230 2.799 1.00 92.31 109 ILE A O 1
ATOM 879 N N . PRO A 1 110 ? -7.443 11.018 0.844 1.00 92.25 110 PRO A N 1
ATOM 880 C CA . PRO A 1 110 ? -8.845 10.815 1.204 1.00 92.25 110 PRO A CA 1
ATOM 881 C C . PRO A 1 110 ? -9.213 9.346 1.455 1.00 92.25 110 PRO A C 1
ATOM 883 O O . PRO A 1 110 ? -10.131 9.075 2.233 1.00 92.25 110 PRO A O 1
ATOM 886 N N . VAL A 1 111 ? -8.534 8.398 0.803 1.00 91.50 111 VAL A N 1
ATOM 887 C CA . VAL A 1 111 ? -8.731 6.953 1.001 1.00 91.50 111 VAL A CA 1
ATOM 888 C C . VAL A 1 111 ? -8.171 6.535 2.362 1.00 91.50 111 VAL A C 1
ATOM 890 O O . VAL A 1 111 ? 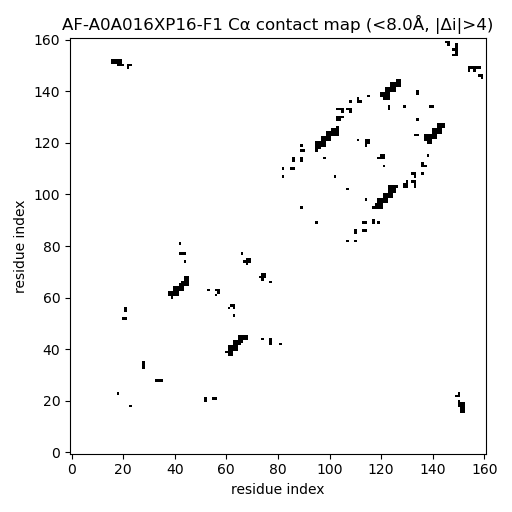-8.892 5.931 3.161 1.00 91.50 111 VAL A O 1
ATOM 893 N N . ILE A 1 112 ? -6.936 6.946 2.672 1.00 93.69 112 ILE A N 1
ATOM 894 C CA . ILE A 1 112 ? -6.274 6.676 3.960 1.00 93.69 112 ILE A CA 1
ATOM 895 C C . ILE A 1 112 ? -7.113 7.232 5.118 1.00 93.69 112 ILE A C 1
ATOM 897 O O . ILE A 1 112 ? -7.396 6.521 6.086 1.00 93.69 112 ILE A O 1
ATOM 901 N N . SER A 1 113 ? -7.590 8.473 4.990 1.00 94.31 113 SER A N 1
ATOM 902 C CA . SER A 1 113 ? -8.392 9.127 6.026 1.00 94.31 113 SER A CA 1
ATOM 903 C C . SER A 1 113 ? -9.698 8.386 6.320 1.00 94.31 113 SER A C 1
ATOM 905 O O . SER A 1 113 ? -10.075 8.192 7.480 1.00 94.31 113 SER A O 1
ATOM 907 N N . ARG A 1 114 ? -10.399 7.923 5.274 1.00 93.25 114 ARG A N 1
ATOM 908 C CA . ARG A 1 114 ? -11.642 7.146 5.422 1.00 93.25 114 ARG A CA 1
ATOM 909 C C . ARG A 1 114 ? -11.394 5.789 6.078 1.00 93.25 114 ARG A C 1
ATOM 911 O O . ARG A 1 114 ? -12.170 5.407 6.952 1.00 93.25 114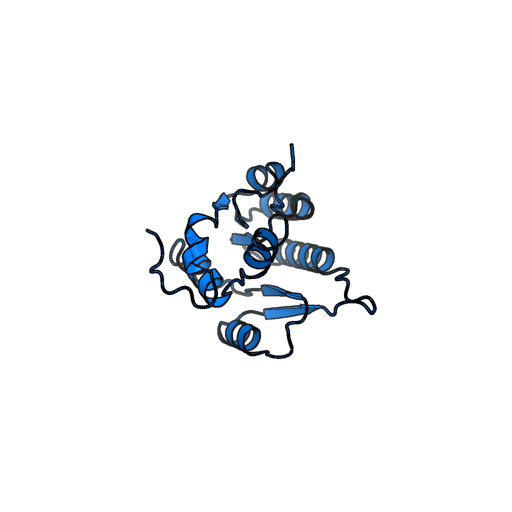 ARG A O 1
ATOM 918 N N . ALA A 1 115 ? -10.312 5.106 5.708 1.00 93.44 115 ALA A N 1
ATOM 919 C CA . ALA A 1 115 ? -9.914 3.842 6.319 1.00 93.44 115 ALA A CA 1
ATOM 920 C C . ALA A 1 115 ? -9.632 4.002 7.820 1.00 93.44 115 ALA A C 1
ATOM 922 O O . ALA A 1 115 ? -10.231 3.303 8.642 1.00 93.44 115 ALA A O 1
ATOM 923 N N . LYS A 1 116 ? -8.817 4.995 8.197 1.00 94.75 116 LYS A N 1
ATOM 924 C CA . LYS A 1 116 ? -8.489 5.275 9.605 1.00 94.75 116 LYS A CA 1
ATOM 925 C C . LYS A 1 116 ? -9.723 5.602 10.443 1.00 94.75 116 LYS A C 1
ATOM 927 O O . LYS A 1 116 ? -9.873 5.073 11.541 1.00 94.75 116 LYS A O 1
ATOM 932 N N . LYS A 1 117 ? -10.656 6.404 9.914 1.00 94.25 117 LYS A N 1
ATOM 933 C CA . LYS A 1 117 ? -11.936 6.718 10.587 1.00 94.25 117 LYS A CA 1
ATOM 934 C C . LYS A 1 117 ? -12.799 5.485 10.870 1.00 94.25 117 LYS A C 1
ATOM 936 O O . LYS A 1 117 ? -13.650 5.532 11.751 1.00 94.25 117 LYS A O 1
ATOM 941 N N . ARG A 1 118 ? -12.592 4.393 10.131 1.00 92.62 118 ARG A N 1
ATOM 942 C CA . ARG A 1 118 ? -13.287 3.109 10.297 1.00 92.62 118 ARG A CA 1
ATOM 943 C C . ARG A 1 118 ? -12.495 2.103 11.143 1.00 92.62 118 ARG A C 1
ATOM 945 O O . ARG A 1 118 ? -12.901 0.952 11.237 1.00 92.62 118 ARG A O 1
ATOM 952 N N . GLY A 1 119 ? -11.391 2.526 11.761 1.00 93.56 119 GLY A N 1
ATOM 953 C CA . GLY A 1 119 ? -10.573 1.682 12.633 1.00 93.56 119 GLY A CA 1
ATOM 954 C C . GLY A 1 119 ? -9.521 0.845 11.905 1.00 93.56 119 GLY A C 1
ATOM 955 O O . GLY A 1 119 ? -8.880 0.012 12.539 1.00 93.56 119 GLY A O 1
ATOM 956 N N . TRP A 1 120 ? -9.311 1.058 10.602 1.00 93.50 120 TRP A N 1
ATOM 957 C CA . TRP A 1 120 ? -8.233 0.384 9.880 1.00 93.50 120 TRP A CA 1
ATOM 958 C C . TRP A 1 120 ? -6.872 0.973 10.243 1.00 93.50 120 TRP A C 1
ATOM 960 O O . TRP A 1 120 ? -6.696 2.192 10.313 1.00 93.50 120 TRP A O 1
ATOM 970 N N . HIS A 1 121 ? -5.879 0.100 10.395 1.00 92.56 121 HIS A N 1
ATOM 971 C CA . HIS A 1 121 ? -4.483 0.508 10.467 1.00 92.56 121 HIS A CA 1
ATOM 972 C C . HIS A 1 121 ? -3.900 0.578 9.051 1.00 92.56 121 HIS A C 1
ATOM 974 O O . HIS A 1 121 ? -3.813 -0.447 8.376 1.00 92.56 121 HIS A O 1
ATOM 980 N N . VAL A 1 122 ? -3.517 1.771 8.587 1.00 93.00 122 VAL A N 1
ATOM 981 C CA . VAL A 1 122 ? -3.044 1.974 7.210 1.00 93.00 122 VAL A CA 1
ATOM 982 C C . VAL A 1 122 ? -1.524 2.105 7.174 1.00 93.00 122 VAL A C 1
ATOM 984 O O . VAL A 1 122 ? -0.974 3.087 7.673 1.00 93.00 122 VAL A O 1
ATOM 987 N N . GLU A 1 123 ? -0.858 1.135 6.554 1.00 92.88 123 GLU A N 1
ATOM 988 C CA . GLU A 1 123 ? 0.568 1.195 6.235 1.00 92.88 123 GLU A CA 1
ATOM 989 C C . GLU A 1 123 ? 0.753 1.724 4.813 1.00 92.88 123 GLU A C 1
ATOM 991 O O . GLU A 1 123 ? 0.243 1.130 3.863 1.00 92.88 123 GLU A O 1
ATOM 996 N N . VAL A 1 124 ? 1.527 2.794 4.655 1.00 92.38 124 VAL A N 1
ATOM 997 C CA . VAL A 1 124 ? 1.953 3.279 3.339 1.00 92.38 124 VAL A CA 1
ATOM 998 C C . VAL A 1 124 ? 3.394 2.849 3.099 1.00 92.38 124 VAL A C 1
ATOM 1000 O O . VAL A 1 124 ? 4.273 3.169 3.895 1.00 92.38 124 VAL A O 1
ATOM 1003 N N . TRP A 1 125 ? 3.636 2.122 2.013 1.00 91.81 125 TRP A N 1
ATOM 1004 C CA . TRP A 1 125 ? 4.960 1.655 1.605 1.00 91.81 125 TRP A CA 1
ATOM 1005 C C . TRP A 1 125 ? 5.410 2.415 0.364 1.00 91.81 125 TRP A C 1
ATOM 1007 O O . TRP A 1 125 ? 4.862 2.214 -0.719 1.00 91.81 125 TRP A O 1
ATOM 1017 N N . PHE A 1 126 ? 6.393 3.301 0.515 1.00 91.75 126 PHE A N 1
ATOM 1018 C CA . PHE A 1 126 ? 6.913 4.078 -0.608 1.00 91.75 126 PHE A CA 1
ATOM 1019 C C . PHE A 1 126 ? 8.344 4.566 -0.369 1.00 91.75 126 PHE A C 1
ATOM 1021 O O . PHE A 1 126 ? 8.901 4.425 0.724 1.00 91.75 126 PHE A O 1
ATOM 1028 N N . TRP A 1 127 ? 8.947 5.140 -1.407 1.00 90.75 127 TRP A N 1
ATOM 1029 C CA . TRP A 1 127 ? 10.249 5.793 -1.325 1.00 90.75 127 TRP A CA 1
ATOM 1030 C C . TRP A 1 127 ? 10.185 7.050 -0.445 1.00 90.75 127 TRP A C 1
ATOM 1032 O O . TRP A 1 127 ? 9.129 7.672 -0.282 1.00 90.75 127 TRP A O 1
ATOM 1042 N N . SER A 1 128 ? 11.322 7.462 0.115 1.00 89.38 128 SER A N 1
ATOM 1043 C CA . SER A 1 128 ? 11.402 8.630 1.006 1.00 89.38 128 SER A CA 1
ATOM 1044 C C . SER A 1 128 ? 10.980 9.951 0.350 1.00 89.38 128 SER A C 1
ATOM 1046 O O . SER A 1 128 ? 10.620 10.893 1.060 1.00 89.38 128 SER A O 1
ATOM 1048 N N . ASN A 1 129 ? 10.953 10.017 -0.984 1.00 87.06 129 ASN A N 1
ATOM 1049 C CA . ASN A 1 129 ? 10.511 11.181 -1.750 1.00 87.06 129 ASN A CA 1
ATOM 1050 C C . ASN A 1 129 ? 8.979 11.365 -1.811 1.00 87.06 129 ASN A C 1
ATOM 1052 O O . ASN A 1 129 ? 8.523 12.309 -2.454 1.00 87.06 129 ASN A O 1
ATOM 1056 N N . ALA A 1 130 ? 8.185 10.505 -1.155 1.00 86.75 130 ALA A N 1
ATOM 1057 C CA . ALA A 1 130 ? 6.731 10.667 -1.086 1.00 86.75 130 ALA A CA 1
ATOM 1058 C C . ALA A 1 130 ? 6.329 12.031 -0.498 1.00 86.75 130 ALA A C 1
ATOM 1060 O O . ALA A 1 130 ? 7.039 12.598 0.341 1.00 86.75 130 ALA A O 1
ATOM 1061 N N . ALA A 1 131 ? 5.144 12.521 -0.870 1.00 87.38 131 ALA A N 1
ATOM 1062 C CA . ALA A 1 131 ? 4.617 13.777 -0.348 1.00 87.38 131 ALA A CA 1
ATOM 1063 C C . ALA A 1 131 ? 4.480 13.743 1.187 1.00 87.38 131 ALA A C 1
ATOM 1065 O O . ALA A 1 131 ? 3.896 12.824 1.752 1.00 87.38 131 ALA A O 1
ATOM 1066 N N . GLU A 1 132 ? 4.935 14.784 1.887 1.00 88.94 132 GLU A N 1
ATOM 1067 C CA . GLU A 1 132 ? 4.859 14.849 3.359 1.00 88.94 132 GLU A CA 1
ATOM 1068 C C . GLU A 1 132 ? 3.436 14.664 3.910 1.00 88.94 132 GLU A C 1
ATOM 1070 O O . GLU A 1 132 ? 3.242 14.125 4.999 1.00 88.94 132 GLU A O 1
ATOM 1075 N N . ALA A 1 133 ? 2.425 15.078 3.146 1.00 91.38 133 ALA A N 1
ATOM 1076 C CA . ALA A 1 133 ? 1.030 14.913 3.523 1.00 91.38 133 ALA A CA 1
ATOM 1077 C C . ALA A 1 133 ? 0.614 13.431 3.616 1.00 91.38 133 ALA A C 1
ATOM 1079 O O . ALA A 1 133 ? -0.085 13.067 4.560 1.00 91.38 133 ALA A O 1
ATOM 1080 N N . ILE A 1 134 ? 1.094 12.558 2.715 1.00 91.25 134 ILE A N 1
ATOM 1081 C CA . ILE A 1 134 ? 0.756 11.126 2.761 1.00 91.25 134 ILE A CA 1
ATOM 1082 C C . ILE A 1 134 ? 1.437 10.429 3.941 1.00 91.25 134 ILE A C 1
ATOM 1084 O O . ILE A 1 134 ? 0.819 9.608 4.617 1.00 91.25 134 ILE A O 1
ATOM 1088 N N . LYS A 1 135 ? 2.682 10.821 4.251 1.00 92.38 135 LYS A N 1
ATOM 1089 C CA . LYS A 1 135 ? 3.438 10.300 5.401 1.00 92.38 135 LYS A CA 1
ATOM 1090 C C . LYS A 1 135 ? 2.730 10.604 6.720 1.00 92.38 135 LYS A C 1
ATOM 1092 O O . LYS A 1 135 ? 2.692 9.753 7.601 1.00 92.38 135 LYS A O 1
ATOM 1097 N N . LYS A 1 136 ? 2.162 11.811 6.843 1.00 93.56 136 LYS A N 1
ATOM 1098 C CA . LYS A 1 136 ? 1.409 12.257 8.027 1.00 93.56 136 LYS A CA 1
ATOM 1099 C C . LYS A 1 136 ? 0.027 11.616 8.131 1.00 93.56 136 LYS A C 1
ATOM 1101 O O . LYS A 1 136 ? -0.436 11.364 9.241 1.00 93.56 136 LYS A O 1
ATOM 1106 N N . GLU A 1 137 ? -0.638 11.380 7.001 1.00 95.12 137 GLU A N 1
ATOM 1107 C CA . GLU A 1 137 ? -1.972 10.777 7.006 1.00 95.12 137 GLU A CA 1
ATOM 1108 C C . GLU A 1 137 ? -1.923 9.272 7.300 1.00 95.12 137 GLU A C 1
ATOM 1110 O O . GLU A 1 137 ? -2.847 8.755 7.927 1.00 95.12 137 GLU A O 1
ATOM 1115 N N . ALA A 1 138 ? -0.857 8.566 6.906 1.00 94.75 138 ALA A N 1
ATOM 1116 C CA . ALA A 1 138 ? -0.677 7.141 7.191 1.00 94.75 138 ALA A CA 1
ATOM 1117 C C . ALA A 1 138 ? -0.738 6.826 8.702 1.00 94.75 138 ALA A C 1
ATOM 1119 O O . ALA A 1 138 ? -0.457 7.672 9.552 1.00 94.75 138 ALA A O 1
ATOM 1120 N N . SER A 1 139 ? -1.126 5.599 9.063 1.00 95.75 139 SER A N 1
ATOM 1121 C CA . SER A 1 139 ? -0.921 5.110 10.437 1.00 95.75 139 SER A CA 1
ATOM 1122 C C . SER A 1 139 ? 0.546 4.743 10.662 1.00 95.75 139 SER A C 1
ATOM 1124 O O . SER A 1 139 ? 1.072 4.949 11.751 1.00 95.75 139 SER A O 1
ATOM 1126 N N . GLU A 1 140 ? 1.201 4.232 9.619 1.00 94.81 140 GLU A N 1
ATOM 1127 C CA . GLU A 1 140 ? 2.632 3.955 9.585 1.00 94.81 140 GLU A CA 1
ATOM 1128 C C . GLU A 1 140 ? 3.167 4.177 8.162 1.00 94.81 140 GLU A C 1
ATOM 1130 O O . GLU A 1 140 ? 2.567 3.717 7.189 1.00 94.81 140 GLU A O 1
ATOM 1135 N N . PHE A 1 141 ? 4.306 4.863 8.032 1.00 94.00 141 PHE A N 1
ATOM 1136 C CA . PHE A 1 141 ? 5.003 5.026 6.754 1.00 94.00 141 PHE A CA 1
ATOM 1137 C C . PHE A 1 141 ? 6.252 4.139 6.723 1.00 94.00 141 PHE A C 1
ATOM 1139 O O . PHE A 1 141 ? 7.206 4.351 7.473 1.00 94.00 141 PHE A O 1
ATOM 1146 N N . CYS A 1 142 ? 6.242 3.131 5.857 1.00 92.38 142 CYS A N 1
ATOM 1147 C CA . CYS A 1 142 ? 7.328 2.179 5.674 1.00 92.38 142 CYS A CA 1
ATOM 1148 C C . CYS A 1 142 ? 8.204 2.613 4.492 1.00 92.38 142 CYS A C 1
ATOM 1150 O O . CYS A 1 142 ? 7.829 2.454 3.330 1.00 92.38 142 CYS A O 1
ATOM 1152 N N . VAL A 1 143 ? 9.381 3.161 4.800 1.00 92.00 143 VAL A N 1
ATOM 1153 C CA . VAL A 1 143 ? 10.334 3.646 3.792 1.00 92.00 143 VAL A CA 1
ATOM 1154 C C . VAL A 1 143 ? 10.972 2.467 3.055 1.00 92.00 143 VAL A C 1
ATOM 1156 O O . VAL A 1 143 ? 11.573 1.588 3.680 1.00 92.00 143 VAL A O 1
ATOM 1159 N N . LEU A 1 144 ? 10.874 2.467 1.725 1.00 89.81 144 LEU A N 1
ATOM 1160 C CA . LEU A 1 144 ? 11.405 1.393 0.886 1.00 89.81 144 LEU A CA 1
ATOM 1161 C C . LEU A 1 144 ? 12.888 1.547 0.511 1.00 89.81 144 LEU A C 1
ATOM 1163 O O . LEU A 1 144 ? 13.498 0.580 0.063 1.00 89.81 144 LEU A O 1
ATOM 1167 N N . ASP A 1 145 ? 13.491 2.716 0.730 1.00 89.38 145 ASP A N 1
ATOM 1168 C CA . ASP A 1 145 ? 14.843 3.066 0.268 1.00 89.38 145 ASP A CA 1
ATOM 1169 C C . ASP A 1 145 ? 15.913 2.032 0.643 1.00 89.38 145 ASP A C 1
ATOM 1171 O O . ASP A 1 145 ? 16.732 1.650 -0.192 1.00 89.38 145 ASP A O 1
ATOM 1175 N N . LYS A 1 146 ? 15.883 1.509 1.877 1.00 85.56 146 LYS A N 1
ATOM 1176 C CA . LYS A 1 146 ? 16.860 0.496 2.316 1.00 85.56 146 LYS A CA 1
ATOM 1177 C C . LYS A 1 146 ? 16.750 -0.824 1.550 1.00 85.56 146 LYS A C 1
ATOM 1179 O O . LYS A 1 146 ? 17.712 -1.583 1.496 1.00 85.56 146 LYS A O 1
ATOM 1184 N N . TYR A 1 147 ? 15.593 -1.090 0.951 1.00 85.25 147 TYR A N 1
ATOM 1185 C CA . TYR A 1 147 ? 15.326 -2.285 0.164 1.00 85.25 147 TYR A CA 1
ATOM 1186 C C . TYR A 1 147 ? 15.636 -2.098 -1.326 1.00 85.25 147 TYR A C 1
ATOM 1188 O O . TYR A 1 147 ? 15.579 -3.087 -2.047 1.00 85.25 147 TYR A O 1
ATOM 1196 N N . LEU A 1 148 ? 16.012 -0.900 -1.802 1.00 84.69 148 LEU A N 1
ATOM 1197 C CA . LEU A 1 148 ? 16.320 -0.648 -3.223 1.00 84.69 148 LEU A CA 1
ATOM 1198 C C . LEU A 1 148 ? 17.278 -1.691 -3.844 1.00 84.69 148 LEU A C 1
ATOM 1200 O O . LEU A 1 148 ? 16.961 -2.237 -4.900 1.00 84.69 148 LEU A O 1
ATOM 1204 N N . PRO A 1 149 ? 18.411 -2.068 -3.210 1.00 83.50 149 PRO A N 1
ATOM 1205 C CA . PRO A 1 149 ? 19.302 -3.076 -3.792 1.00 83.50 149 PRO A CA 1
ATOM 1206 C C . PRO A 1 149 ? 18.670 -4.472 -3.865 1.00 83.50 149 PRO A C 1
ATOM 1208 O O . PRO A 1 149 ? 18.955 -5.238 -4.785 1.00 83.50 149 PRO A O 1
ATOM 1211 N N . TYR A 1 150 ? 17.818 -4.806 -2.892 1.00 83.94 150 TYR A N 1
ATOM 1212 C CA . TYR A 1 150 ? 17.118 -6.086 -2.830 1.00 83.94 150 TYR A CA 1
ATOM 1213 C C . TYR A 1 150 ? 16.017 -6.160 -3.886 1.00 83.94 150 TYR A C 1
ATOM 1215 O O . TYR A 1 150 ? 15.954 -7.130 -4.638 1.00 83.94 150 TYR A O 1
ATOM 1223 N N . LEU A 1 151 ? 15.189 -5.117 -3.965 1.00 83.88 151 LEU A N 1
ATOM 1224 C CA . LEU A 1 151 ? 13.992 -5.038 -4.797 1.00 83.88 151 LEU A CA 1
ATOM 1225 C C . LEU A 1 151 ? 14.283 -4.950 -6.291 1.00 83.88 151 LEU A C 1
ATOM 1227 O O . LEU A 1 151 ? 13.358 -5.097 -7.072 1.00 83.88 151 LEU A O 1
ATOM 1231 N N . ARG A 1 152 ? 15.527 -4.737 -6.717 1.00 83.75 152 ARG A N 1
ATOM 1232 C CA . ARG A 1 152 ? 15.872 -4.735 -8.140 1.00 83.75 152 ARG A CA 1
ATOM 1233 C C . ARG A 1 152 ? 15.767 -6.142 -8.750 1.00 83.75 152 ARG A C 1
ATOM 1235 O O . ARG A 1 152 ? 16.236 -7.122 -8.151 1.00 83.75 152 ARG A O 1
ATOM 1242 N N . ILE A 1 153 ? 15.242 -6.251 -9.973 1.00 76.56 153 ILE A N 1
ATOM 1243 C CA . ILE A 1 153 ? 15.363 -7.476 -10.787 1.00 76.56 153 ILE A CA 1
ATOM 1244 C C . ILE A 1 153 ? 16.850 -7.830 -10.966 1.00 76.56 153 ILE A C 1
ATOM 1246 O O . ILE A 1 153 ? 17.684 -6.968 -11.237 1.00 76.56 153 ILE A O 1
ATOM 1250 N N . GLY A 1 154 ? 17.210 -9.099 -10.738 1.00 71.06 154 GLY A N 1
ATOM 1251 C CA . GLY A 1 154 ? 18.610 -9.553 -10.741 1.00 71.06 154 GLY A CA 1
ATOM 1252 C C . GLY A 1 154 ? 19.443 -9.097 -9.530 1.00 71.06 154 GLY A C 1
ATOM 1253 O O . GLY A 1 154 ? 20.615 -9.451 -9.426 1.00 71.06 154 GLY A O 1
ATOM 1254 N N . GLY A 1 155 ? 18.857 -8.349 -8.586 1.00 62.12 155 GLY A N 1
ATOM 1255 C CA . GLY A 1 155 ? 19.498 -7.997 -7.319 1.00 62.12 155 GLY A CA 1
ATOM 1256 C C . GLY A 1 155 ? 19.747 -9.243 -6.464 1.00 62.12 155 GLY A C 1
ATOM 1257 O O . GLY A 1 155 ? 18.808 -9.952 -6.109 1.00 62.12 155 GLY A O 1
ATOM 1258 N N . GLY A 1 156 ? 21.008 -9.528 -6.145 1.00 51.34 156 GLY A N 1
ATOM 1259 C CA . GLY A 1 156 ? 21.434 -10.703 -5.371 1.00 51.34 156 GLY A CA 1
ATOM 1260 C C . GLY A 1 156 ? 21.778 -10.405 -3.911 1.00 51.34 156 GLY A C 1
ATOM 1261 O O . GLY A 1 156 ? 22.618 -11.091 -3.337 1.00 51.34 156 GLY A O 1
ATOM 1262 N N . VAL A 1 157 ? 21.219 -9.350 -3.318 1.00 56.66 157 VAL A N 1
ATOM 1263 C CA . VAL A 1 157 ? 21.588 -8.938 -1.954 1.00 56.66 157 VAL A CA 1
ATOM 1264 C C . VAL A 1 157 ? 20.685 -9.632 -0.933 1.00 56.66 157 VAL A C 1
ATOM 1266 O O . VAL A 1 157 ? 19.502 -9.826 -1.192 1.00 56.66 157 VAL A O 1
ATOM 1269 N N . ALA A 1 158 ? 21.218 -10.019 0.226 1.00 60.44 158 ALA A N 1
ATOM 1270 C CA . ALA A 1 158 ? 20.391 -10.443 1.356 1.00 60.44 158 ALA A CA 1
ATOM 1271 C C . ALA A 1 158 ? 19.481 -9.286 1.810 1.00 60.44 158 ALA A C 1
ATOM 1273 O O . ALA A 1 158 ? 19.829 -8.117 1.618 1.00 60.44 158 ALA A O 1
ATOM 1274 N N . LEU A 1 159 ? 18.325 -9.599 2.413 1.00 57.59 159 LEU A N 1
ATOM 1275 C CA . LEU A 1 159 ? 17.487 -8.567 3.025 1.00 57.59 159 LEU A CA 1
ATOM 1276 C C . LEU A 1 159 ? 18.336 -7.735 4.002 1.00 57.59 159 LEU A C 1
ATOM 1278 O O . LEU A 1 159 ? 19.066 -8.322 4.806 1.00 57.59 159 LEU A O 1
ATOM 1282 N N . PRO A 1 160 ? 18.252 -6.395 3.955 1.00 58.31 160 PRO A N 1
ATOM 1283 C CA . PRO A 1 160 ? 18.874 -5.574 4.979 1.00 58.31 160 PRO A CA 1
ATOM 1284 C C . PRO A 1 160 ? 18.267 -5.927 6.348 1.00 58.31 160 PRO A C 1
ATOM 1286 O O . PRO A 1 160 ? 17.077 -6.266 6.402 1.00 58.31 160 PRO A O 1
ATOM 1289 N N . PRO A 1 161 ? 19.058 -5.848 7.433 1.00 55.75 161 PRO A N 1
ATOM 1290 C CA . PRO A 1 161 ? 18.561 -6.078 8.784 1.00 55.75 161 PRO A CA 1
ATOM 1291 C C . PRO A 1 161 ? 17.395 -5.144 9.180 1.00 55.75 161 PRO A C 1
ATOM 1293 O O . PRO A 1 161 ? 17.170 -4.065 8.556 1.00 55.75 161 PRO A O 1
#

pLDDT: mean 73.11, std 17.26, range [32.31, 95.75]

Mean predicted aligned error: 10.92 Å

Foldseek 3Di:
DDDDDPDDPVVVVVVQFDFQVVLVVVVVCPVVVDDADPAAEDEDEDDDPPCVSVVVVVVVPYDYDYDYQDPVSHDDCSVVVVLVVLLVCLVPDPPAEEAEAADLDPVCLVSLQSSVVSVYQYEYEYAPPRDPSVCVSHSHYHHCVQCSLVRGDVRPDDRDD

Radius of gyration: 17.73 Å; Cα contacts (8 Å, |Δi|>4): 181; chains: 1; bounding box: 51×47×40 Å

Secondary structure (DSSP, 8-state):
------SSHHHHHHTT--B-HHHHHHHHHHTTTPPPPSS-EEEEE---S-THHHHHHHHTT-EEEEEPPPTTS---SHHHHHHHHHHHHHHH-SS--EEEE----GGGHHHHHHHHHTT-EEEEEE-TTS-HHHHHHSSEEEE-GGGHHHHBTT--PPPP-

Organism: NCBI:txid1458275

Nearest PDB structures (foldseek):
  4d9k-assembly1_A  TM=6.428E-01  e=4.940E-01  Escherichia coli K-12
  4d9k-assembly2_C  TM=6.433E-01  e=5.625E-01  Escherichia coli K-12
  7mfj-assembly1_BBB  TM=6.247E-01  e=6.404E-01  Tetranychus urticae
  5ybw-assembly1_A  TM=6.097E-01  e=8.301E-01  Anadara broughtonii
  5tow-assembly1_A-2  TM=3.599E-01  e=6.404E-01  Thermotoga maritima MSB8

Solvent-accessible surface area (backbone atoms only — not comparable to full-atom values): 9799 Å² total; per-residue (Å²): 138,83,84,76,88,86,81,58,72,71,59,62,57,68,75,64,73,50,76,31,61,69,54,47,52,47,57,59,37,61,60,83,72,45,77,80,58,98,77,34,73,47,79,46,69,62,71,67,94,74,58,66,65,60,50,53,44,40,74,74,61,33,50,74,52,71,43,76,56,41,100,82,74,43,79,72,60,62,71,58,49,52,48,49,54,51,48,49,47,59,72,70,51,77,76,59,53,76,44,81,40,81,58,51,60,62,85,47,42,67,48,48,50,54,32,44,78,61,60,26,46,35,36,30,40,29,54,80,85,41,46,70,67,42,54,67,59,33,73,39,65,45,68,40,62,81,44,51,65,41,27,29,66,90,40,85,53,74,80,70,133

Sequence (161 aa):
MKRRGKDKLDRELDDAYEVDWGKFLFVVKSKGNRPLAQVPVLYGSRPPPEDTIWQRIRDEGFDVKLFDRNIRNKEKGVDMEMGMDVVERVLTVTPAGKLVLACGDADFIPVISRAKKRGWHVEVWFWSNAAEAIKKEASEFCVLDKYLPYLRIGGGVALPP

InterPro domains:
  IPR021139 NYN domain [PF01936] (18-144)